Protein AF-A0AAV3BDW7-F1 (afdb_monomer)

Secondary structure (DSSP, 8-state):
--S-HHHHHHHHHHHHTTSS-HHHHHHHTT--HHHHHHHHHHHHHHGGGGGS--SS----HHHHHHHHHHHHHHT-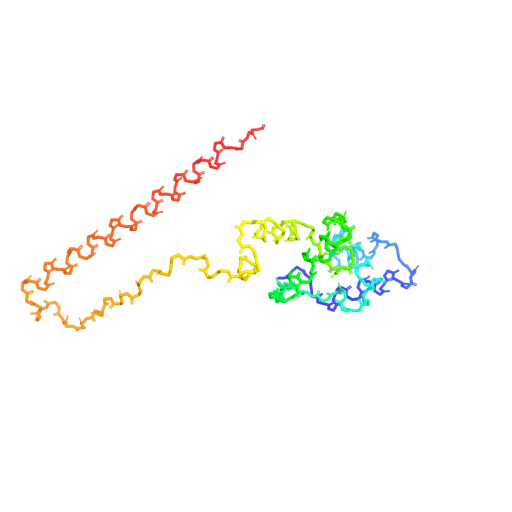-HHHHHHHTT-S-HHHHHHHHHHHHHHTTGGGS----S--------------GGG--HHHHHHHHHHHHHHHHHHHHHHHHHHHHHHHHHTT---

InterPro domains:
  IPR009057 Homedomain-like superfamily [SSF46689] (57-158)
  IPR010921 Trp repressor/replication initiator [SSF48295] (2-53)
  IPR036388 Winged helix-like DNA-binding domain superfamily [G3DSA:1.10.10.10] (1-55)
  IPR036388 Winged helix-like DNA-binding domain superfamily [G3DSA:1.10.10.10] (56-116)
  IPR052057 IS150/IS1296 orfA-like [PTHR33795] (1-168)
  IPR055247 Insertion element IS150 protein InsJ-like, helix-turn-helix domain [PF13518] (8-54)
  IPR055247 Insertion element IS150 protein InsJ-like, helix-turn-helix domain [PF13518] (63-115)

Nearest PDB structures (foldseek):
  2lvs-assembly1_A  TM=3.991E-01  e=1.004E-01  Hyperthermus butylicus DSM 5456
  1hlv-assembly1_A  TM=3.761E-01  e=4.180E-01  Homo sapiens
  8pvz-assembly1_B  TM=3.230E-01  e=1.559E+00  Deinococcus radiodurans
  6y93-assembly1_B  TM=3.766E-01  e=4.668E+00  Bacillus subtilis subsp. subtilis str. 168
  8ova-assembly1_AG  TM=2.698E-01  e=3.359E+00  Trypanosoma brucei brucei

Sequence (171 aa):
MKHPFSTRLAAVQHYLSGKATLRETARQFSVGKSPLTRWIRAFRRQGEAGLEHHLSRTYTPEFRLCVVRYMMANRCSAADASAHFNIPNETIIQNWMKRYREGGKEALNPSKTGPTMPKDKYEHDSKPFSEMTHAELEKELEYLRAENAYLKKRKALREEKALREQQKKPE

Mean predicted aligned error: 15.6 Å

Radius of gyration: 26.8 Å; Cα contacts (8 Å, |Δi|>4): 93; chains: 1; bounding box: 46×64×72 Å

pLDDT: mean 83.41, std 12.42, range [43.94, 94.81]

Solvent-accessible surface area (backbone atoms only — not comparable to full-atom values): 10247 Å² total; per-residue (Å²): 133,96,71,58,62,68,59,52,51,52,45,40,52,49,40,72,68,68,80,42,51,73,66,54,39,20,59,76,67,73,44,58,59,68,62,51,54,52,43,45,55,29,29,76,74,52,40,73,68,38,56,56,80,70,91,65,82,81,75,51,52,68,56,54,50,49,56,45,51,51,33,65,73,67,72,52,52,46,62,56,51,17,63,73,72,66,45,96,50,36,66,61,50,48,51,45,49,52,32,31,75,75,49,37,77,73,45,51,41,85,67,81,85,59,86,75,72,80,79,76,68,79,73,75,72,85,66,55,77,90,77,53,52,73,72,56,51,53,52,51,51,52,51,53,49,51,51,51,51,52,53,50,53,54,49,53,55,51,53,53,50,53,53,55,55,57,74,66,58,79,133

Foldseek 3Di:
DPDDLVLLLVLLVVVVVVPDDLVVSCVVSVHDSVSNVQSNVLCVVPNSVSSDDPVDPDDDLVNLLVLLVVCVVVVDALVVSCVVVVPPDSVVNVVSNVQCVVPNSVSSPPPPPDPPPPPPPPPPPPDPPVPDDPVRVVVVVVVVVVVVVVVVVVVVVVVVVVVVVVVPDDD

Organism: NCBI:txid373665

Structure (mmCIF, N/CA/C/O backbone):
data_AF-A0AAV3BDW7-F1
#
_entry.id   AF-A0AAV3BDW7-F1
#
loop_
_atom_site.group_PDB
_atom_site.id
_atom_site.type_symbol
_atom_site.label_atom_id
_atom_site.label_alt_id
_atom_site.label_comp_id
_atom_site.label_asym_id
_atom_site.label_entity_id
_atom_site.label_seq_id
_atom_site.pdbx_PDB_ins_code
_atom_site.Cartn_x
_atom_site.Cartn_y
_atom_site.Cartn_z
_atom_site.occupancy
_atom_site.B_iso_or_equiv
_atom_site.auth_seq_id
_atom_site.auth_comp_id
_atom_site.auth_asym_id
_atom_site.auth_atom_id
_atom_site.pdbx_PDB_model_num
ATOM 1 N N . MET A 1 1 ? 4.657 14.000 -7.412 1.00 53.72 1 MET A N 1
ATOM 2 C CA . MET A 1 1 ? 4.722 12.912 -8.419 1.00 53.72 1 MET A CA 1
ATOM 3 C C . MET A 1 1 ? 6.044 13.023 -9.164 1.00 53.72 1 MET A C 1
ATOM 5 O O . MET A 1 1 ? 6.364 14.131 -9.556 1.00 53.72 1 MET A O 1
ATOM 9 N N . LYS A 1 2 ? 6.814 11.937 -9.349 1.00 67.25 2 LYS A N 1
ATOM 10 C 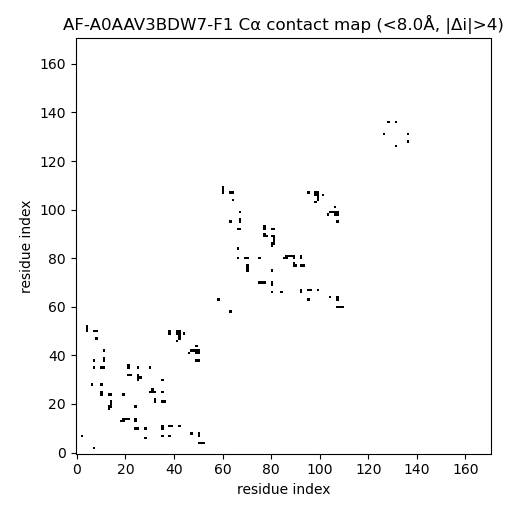CA . LYS A 1 2 ? 8.090 12.008 -10.097 1.00 67.25 2 LYS A CA 1
ATOM 11 C C . LYS A 1 2 ? 7.920 11.961 -11.627 1.00 67.25 2 LYS A C 1
ATOM 13 O O . LYS A 1 2 ? 8.723 12.577 -12.307 1.00 67.25 2 LYS A O 1
ATOM 18 N N . HIS A 1 3 ? 6.879 11.307 -12.165 1.00 81.25 3 HIS A N 1
ATOM 19 C CA . HIS A 1 3 ? 6.590 11.281 -13.613 1.00 81.25 3 HIS A CA 1
ATOM 20 C C . HIS A 1 3 ? 5.070 11.217 -13.885 1.00 81.25 3 HIS A C 1
ATOM 22 O O . HIS A 1 3 ? 4.404 10.360 -13.291 1.00 81.25 3 HIS A O 1
ATOM 28 N N . PRO A 1 4 ? 4.504 12.078 -14.754 1.00 88.56 4 PRO A N 1
ATOM 29 C CA . PRO A 1 4 ? 3.081 12.051 -15.104 1.00 88.56 4 PRO A CA 1
ATOM 30 C C . PRO A 1 4 ? 2.730 10.839 -15.988 1.00 88.56 4 PRO A C 1
ATOM 32 O O . PRO A 1 4 ? 3.608 10.141 -16.493 1.00 88.56 4 PRO A O 1
ATOM 35 N N . PHE A 1 5 ? 1.435 10.535 -16.144 1.00 87.44 5 PHE A N 1
ATOM 36 C CA . PHE A 1 5 ? 0.964 9.410 -16.973 1.00 87.44 5 PHE A CA 1
ATOM 37 C C . PHE A 1 5 ? 1.430 9.517 -18.431 1.00 87.44 5 PHE A C 1
ATOM 39 O O . PHE A 1 5 ? 1.973 8.552 -18.960 1.00 87.44 5 PHE A O 1
ATOM 46 N N . SER A 1 6 ? 1.326 10.705 -19.029 1.00 89.69 6 SER A N 1
ATOM 47 C CA . SER A 1 6 ? 1.763 10.973 -20.405 1.00 89.69 6 SER A CA 1
ATOM 48 C C . SER A 1 6 ? 3.235 10.618 -20.639 1.00 89.69 6 SER A C 1
ATOM 50 O O . SER A 1 6 ? 3.555 9.907 -21.586 1.00 89.69 6 SER A O 1
ATOM 52 N N . THR A 1 7 ? 4.134 11.025 -19.737 1.00 90.50 7 THR A N 1
ATOM 53 C CA . THR A 1 7 ? 5.566 10.684 -19.818 1.00 90.50 7 THR A CA 1
ATOM 54 C C . THR A 1 7 ? 5.804 9.180 -19.710 1.00 90.50 7 THR A C 1
ATOM 56 O O . THR A 1 7 ? 6.662 8.641 -20.403 1.00 90.50 7 THR A O 1
ATOM 59 N N . ARG A 1 8 ? 5.042 8.485 -18.857 1.00 90.62 8 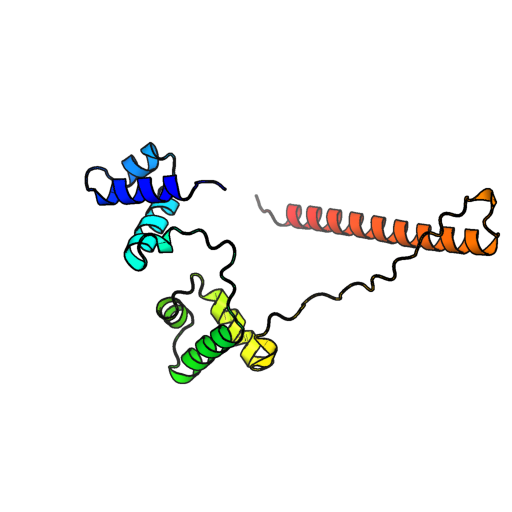ARG A N 1
ATOM 60 C CA . ARG A 1 8 ? 5.145 7.027 -18.698 1.00 90.62 8 ARG A CA 1
ATOM 61 C C . ARG A 1 8 ? 4.706 6.296 -19.961 1.00 90.62 8 ARG A C 1
ATOM 63 O O . ARG A 1 8 ? 5.414 5.396 -20.406 1.00 90.62 8 ARG A O 1
ATOM 70 N N . LEU A 1 9 ? 3.580 6.706 -20.542 1.00 92.81 9 LEU A N 1
ATOM 71 C CA . LEU A 1 9 ? 3.049 6.137 -21.777 1.00 92.81 9 LEU A CA 1
ATOM 72 C C . LEU A 1 9 ? 4.010 6.356 -22.949 1.00 92.81 9 LEU A C 1
ATOM 74 O O . LEU A 1 9 ? 4.390 5.390 -23.607 1.00 92.81 9 LEU A O 1
ATOM 78 N N . ALA A 1 10 ? 4.489 7.589 -23.134 1.00 93.19 10 ALA A N 1
ATOM 79 C CA . ALA A 1 10 ? 5.435 7.927 -24.194 1.00 93.19 10 ALA A CA 1
ATOM 80 C C . ALA A 1 10 ? 6.751 7.141 -24.072 1.00 93.19 10 ALA A C 1
ATOM 82 O O . ALA A 1 10 ? 7.239 6.602 -25.063 1.00 93.19 10 ALA A O 1
ATOM 83 N N . ALA A 1 11 ? 7.296 6.998 -22.857 1.00 92.19 11 ALA A N 1
ATOM 84 C CA . ALA A 1 11 ? 8.511 6.217 -22.630 1.00 92.19 11 ALA A CA 1
ATOM 85 C C . ALA A 1 11 ? 8.322 4.729 -22.972 1.00 92.19 11 ALA A C 1
ATOM 87 O O . ALA A 1 11 ? 9.201 4.107 -23.569 1.00 92.19 11 ALA A O 1
ATOM 88 N N . VAL A 1 12 ? 7.174 4.144 -22.622 1.00 93.25 12 VAL A N 1
ATOM 89 C CA . VAL A 1 12 ? 6.878 2.743 -22.946 1.00 93.25 12 VAL A CA 1
ATOM 90 C C . VAL A 1 12 ? 6.675 2.552 -24.447 1.00 93.25 12 VAL A C 1
ATOM 92 O O . VAL A 1 12 ? 7.280 1.648 -25.018 1.00 93.25 12 VAL A O 1
ATOM 95 N N . GLN A 1 13 ? 5.889 3.409 -25.099 1.00 93.69 13 GLN A N 1
ATOM 96 C CA . GLN A 1 13 ? 5.664 3.353 -26.547 1.00 93.69 13 GLN A CA 1
ATOM 97 C C . GLN A 1 13 ? 6.968 3.534 -27.331 1.00 93.69 13 GLN A C 1
ATOM 99 O O . GLN A 1 13 ? 7.222 2.797 -28.281 1.00 93.69 13 GLN A O 1
ATOM 104 N N . HIS A 1 14 ? 7.838 4.446 -26.890 1.00 93.00 14 HIS A N 1
ATOM 105 C CA . HIS A 1 14 ? 9.149 4.651 -27.496 1.00 93.00 14 HIS A CA 1
ATOM 106 C C . HIS A 1 14 ? 10.007 3.382 -27.450 1.00 93.00 14 HIS A C 1
ATOM 108 O O . HIS A 1 14 ? 10.558 2.973 -28.470 1.00 93.00 14 HIS A O 1
ATOM 114 N N . TYR A 1 15 ? 10.059 2.703 -26.301 1.00 92.62 15 TYR A N 1
ATOM 115 C CA . TYR A 1 15 ? 10.759 1.424 -26.186 1.00 92.62 15 TYR A CA 1
ATOM 116 C C . TYR A 1 15 ? 10.117 0.322 -27.048 1.00 92.62 15 TYR A C 1
ATOM 118 O O . TYR A 1 15 ? 10.821 -0.436 -27.712 1.00 92.62 15 TYR A O 1
ATOM 126 N N . LEU A 1 16 ? 8.782 0.237 -27.070 1.00 90.56 16 LEU A N 1
ATOM 127 C CA . LEU A 1 16 ? 8.052 -0.764 -27.858 1.00 90.56 16 LEU A CA 1
ATOM 128 C C . LEU A 1 16 ? 8.160 -0.543 -29.371 1.00 90.56 16 LEU A C 1
ATOM 130 O O . LEU A 1 16 ? 8.017 -1.503 -30.121 1.00 90.56 16 LEU A O 1
ATOM 134 N N . SER A 1 17 ? 8.474 0.676 -29.820 1.00 90.81 17 SER A N 1
ATOM 135 C CA . SER A 1 17 ? 8.739 0.971 -31.233 1.00 90.81 17 SER A CA 1
ATOM 136 C C . SER A 1 17 ? 9.993 0.275 -31.787 1.00 90.81 17 SER A C 1
ATOM 138 O O . SER A 1 17 ? 10.218 0.300 -32.994 1.00 90.81 17 SER A O 1
ATOM 140 N N . GLY A 1 18 ? 10.827 -0.317 -30.920 1.00 87.12 18 GLY A N 1
ATOM 141 C CA . GLY A 1 18 ? 12.042 -1.046 -31.296 1.00 87.12 18 GLY A CA 1
ATOM 142 C C . GLY A 1 18 ? 13.217 -0.158 -31.714 1.00 87.12 18 GLY A C 1
ATOM 143 O O . GLY A 1 18 ? 14.296 -0.672 -31.989 1.00 87.12 18 GLY A O 1
ATOM 144 N N . LYS A 1 19 ? 13.038 1.168 -31.732 1.00 81.81 19 LYS A N 1
ATOM 145 C CA . LYS A 1 19 ? 14.034 2.135 -32.226 1.00 81.81 19 LYS A CA 1
ATOM 146 C C . LYS A 1 19 ? 15.108 2.519 -31.206 1.00 81.81 19 LYS A C 1
ATOM 148 O O . LYS A 1 19 ? 16.065 3.192 -31.569 1.00 81.81 19 LYS A O 1
ATOM 153 N N . ALA A 1 20 ? 14.945 2.137 -29.940 1.00 86.88 20 ALA A N 1
ATOM 154 C CA . ALA A 1 20 ? 15.863 2.509 -28.872 1.00 86.88 20 ALA A CA 1
ATOM 155 C C . ALA A 1 20 ? 15.984 1.415 -27.814 1.00 86.88 20 ALA A C 1
ATOM 157 O O . ALA A 1 20 ? 15.025 0.724 -27.460 1.00 86.88 20 ALA A O 1
ATOM 158 N N . THR A 1 21 ? 17.173 1.311 -27.235 1.00 91.69 21 THR A N 1
ATOM 159 C CA . THR A 1 21 ? 17.426 0.448 -26.087 1.00 91.69 21 THR A CA 1
ATOM 160 C C . THR A 1 21 ? 16.730 0.981 -24.833 1.00 91.69 21 THR A C 1
ATOM 162 O O . THR A 1 21 ? 16.361 2.156 -24.711 1.00 91.69 21 THR A O 1
ATOM 165 N N . LEU A 1 22 ? 16.603 0.115 -23.823 1.00 90.12 22 LEU A N 1
ATOM 166 C CA . LEU A 1 22 ? 16.067 0.494 -22.512 1.00 90.12 22 LEU A CA 1
ATOM 167 C C . LEU A 1 22 ? 16.866 1.651 -21.881 1.00 90.12 22 LEU A C 1
ATOM 169 O O . LEU A 1 22 ? 16.302 2.493 -21.187 1.00 90.12 22 LEU A O 1
ATOM 173 N N . ARG A 1 23 ? 18.186 1.700 -22.114 1.00 92.06 23 ARG A N 1
ATOM 174 C CA . ARG A 1 23 ? 19.078 2.733 -21.565 1.00 92.06 23 ARG A CA 1
ATOM 175 C C . ARG A 1 23 ? 18.871 4.081 -22.246 1.00 92.06 23 ARG A C 1
ATOM 177 O O . ARG A 1 23 ? 18.834 5.093 -21.553 1.00 92.06 23 ARG A O 1
ATOM 184 N N . GLU A 1 24 ? 18.746 4.085 -23.567 1.00 92.12 24 GLU A N 1
ATOM 185 C CA . GLU A 1 24 ? 18.503 5.298 -24.354 1.00 92.12 24 GLU A CA 1
ATOM 186 C C . GLU A 1 24 ? 17.134 5.882 -24.030 1.00 92.12 24 GLU A C 1
ATOM 188 O O . GLU A 1 24 ? 17.039 7.059 -23.701 1.00 92.12 24 GLU A O 1
ATOM 193 N N . THR A 1 25 ? 16.105 5.035 -23.977 1.00 92.69 25 THR A N 1
ATOM 194 C CA . THR A 1 25 ? 14.752 5.459 -23.599 1.00 92.69 25 THR A CA 1
ATOM 195 C C . THR A 1 25 ? 14.723 6.013 -22.169 1.00 92.69 25 THR A C 1
ATOM 197 O O . THR A 1 25 ? 14.175 7.082 -21.921 1.00 92.69 25 THR A O 1
ATOM 200 N N . ALA A 1 26 ? 15.375 5.348 -21.212 1.00 92.62 26 ALA A N 1
ATOM 201 C CA . ALA A 1 26 ? 15.490 5.852 -19.842 1.00 92.62 26 ALA A CA 1
ATOM 202 C C . ALA A 1 26 ? 16.148 7.246 -19.785 1.00 92.62 26 ALA A C 1
ATOM 204 O O . ALA A 1 26 ? 15.668 8.127 -19.073 1.00 92.62 26 ALA A O 1
ATOM 205 N N . ARG A 1 27 ? 17.214 7.465 -20.566 1.00 93.06 27 ARG A N 1
ATOM 206 C CA . ARG A 1 27 ? 17.915 8.754 -20.639 1.00 93.06 27 ARG A CA 1
ATOM 207 C C . ARG A 1 27 ? 17.052 9.838 -21.291 1.00 93.06 27 ARG A C 1
ATOM 209 O O . ARG A 1 27 ? 16.975 10.931 -20.750 1.00 93.06 27 ARG A O 1
ATOM 216 N N . GLN A 1 28 ? 16.389 9.530 -22.403 1.00 92.19 28 GLN A N 1
ATOM 217 C CA . GLN A 1 28 ? 15.563 10.476 -23.159 1.00 92.19 28 GLN A CA 1
ATOM 218 C C . GLN A 1 28 ? 14.385 11.018 -22.347 1.00 92.19 28 GLN A C 1
ATOM 220 O O . GLN A 1 28 ? 14.058 12.196 -22.441 1.00 92.19 28 GLN A O 1
ATOM 225 N N . PHE A 1 29 ? 13.767 10.171 -21.525 1.00 90.69 29 PHE A N 1
ATOM 226 C CA . PHE A 1 29 ? 12.634 10.561 -20.685 1.00 90.69 29 PHE A CA 1
ATOM 227 C C . PHE A 1 29 ? 13.046 10.944 -19.251 1.00 90.69 29 PHE A C 1
ATOM 229 O O . PHE A 1 29 ? 12.177 11.173 -18.408 1.00 90.69 29 PHE A O 1
ATOM 236 N N . SER A 1 30 ? 14.351 11.012 -18.954 1.00 91.88 30 SER A N 1
ATOM 237 C CA . SER A 1 30 ? 14.896 11.300 -17.616 1.00 91.88 30 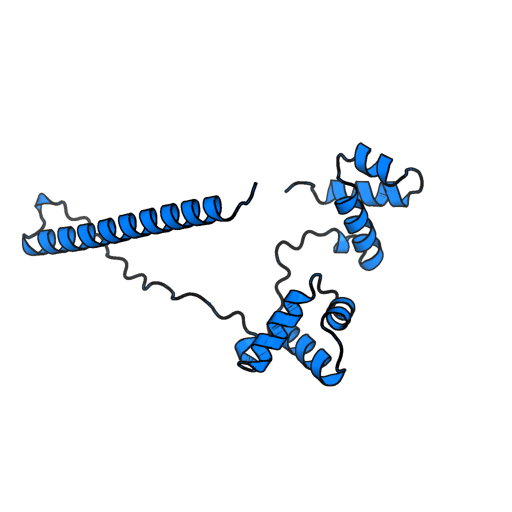SER A CA 1
ATOM 238 C C . SER A 1 30 ? 14.316 10.397 -16.516 1.00 91.88 30 SER A C 1
ATOM 240 O O . SER A 1 30 ? 13.991 10.844 -15.415 1.00 91.88 30 SER A O 1
ATOM 242 N N . VAL A 1 31 ? 14.174 9.103 -16.814 1.00 90.12 31 VAL A N 1
ATOM 243 C CA . VAL A 1 31 ?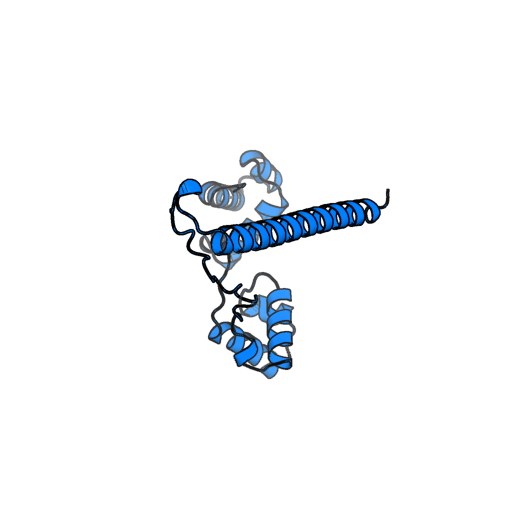 13.610 8.086 -15.916 1.00 90.12 31 VAL A CA 1
ATOM 244 C C . VAL A 1 31 ? 14.674 7.051 -15.561 1.00 90.12 31 VAL A C 1
ATOM 246 O O . VAL A 1 31 ? 15.483 6.648 -16.390 1.00 90.12 31 VAL A O 1
ATOM 249 N N . GLY A 1 32 ? 14.659 6.544 -14.327 1.00 90.31 32 GLY A N 1
ATOM 250 C CA . GLY A 1 32 ? 15.478 5.387 -13.962 1.00 90.31 32 GLY A CA 1
ATOM 251 C C . GLY A 1 32 ? 15.115 4.121 -14.757 1.00 90.31 32 GLY A C 1
ATOM 252 O O . GLY A 1 32 ? 13.952 3.881 -15.090 1.00 90.31 32 GLY A O 1
ATOM 253 N N . LYS A 1 33 ? 16.101 3.240 -14.973 1.00 90.69 33 LYS A N 1
ATOM 254 C CA . LYS A 1 33 ? 15.894 1.944 -15.651 1.00 90.69 33 LYS A CA 1
ATOM 255 C C . LYS A 1 33 ? 14.855 1.072 -14.940 1.00 90.69 33 LYS A C 1
ATOM 257 O O . LYS A 1 33 ? 13.995 0.494 -15.593 1.00 90.69 33 LYS A O 1
ATOM 262 N N . SER A 1 34 ? 14.903 0.991 -13.609 1.00 87.31 34 SER A N 1
ATOM 263 C CA . SER A 1 34 ? 13.998 0.127 -12.837 1.00 87.31 34 SER A CA 1
ATOM 264 C C . SER A 1 34 ? 12.521 0.552 -12.941 1.00 87.31 34 SER A C 1
ATOM 266 O O . SER A 1 34 ? 11.687 -0.316 -13.208 1.00 87.31 34 SER A O 1
ATOM 268 N N . PRO A 1 35 ? 12.162 1.849 -12.799 1.00 87.69 35 PRO A N 1
ATOM 269 C CA . PRO A 1 35 ? 10.814 2.327 -13.113 1.00 87.69 35 PRO A CA 1
ATOM 270 C C . PRO A 1 35 ? 10.367 2.009 -14.543 1.00 87.69 35 PRO A C 1
ATOM 272 O O . PRO A 1 35 ? 9.269 1.486 -14.719 1.00 87.69 35 PRO A O 1
ATOM 275 N N . LEU A 1 36 ? 11.222 2.248 -15.544 1.00 90.94 36 LEU A N 1
ATOM 276 C CA . LEU A 1 36 ? 10.886 1.992 -16.946 1.00 90.94 36 LEU A CA 1
ATOM 277 C C . LEU A 1 36 ? 10.607 0.502 -17.204 1.00 90.94 36 LEU A C 1
ATOM 279 O O . LEU A 1 36 ? 9.583 0.159 -17.790 1.00 90.94 36 LEU A O 1
ATOM 283 N N . THR A 1 37 ? 11.448 -0.398 -16.687 1.00 90.19 37 THR A N 1
ATOM 284 C CA . THR A 1 37 ? 11.213 -1.850 -16.761 1.00 90.19 37 THR A CA 1
ATOM 285 C C . THR A 1 37 ? 9.882 -2.241 -16.119 1.00 90.19 37 THR A C 1
ATOM 287 O O . THR A 1 37 ? 9.154 -3.078 -16.655 1.00 90.19 37 THR A O 1
ATOM 290 N N . ARG A 1 38 ? 9.537 -1.637 -14.974 1.00 87.62 38 ARG A N 1
ATOM 291 C CA . ARG A 1 38 ? 8.256 -1.885 -14.300 1.00 87.62 38 ARG A CA 1
ATOM 292 C C . ARG A 1 38 ? 7.076 -1.437 -15.164 1.00 87.62 38 ARG A C 1
ATOM 294 O O . ARG A 1 38 ? 6.117 -2.193 -15.281 1.00 87.62 38 ARG A O 1
ATOM 301 N N . TRP A 1 39 ? 7.155 -0.262 -15.783 1.00 91.06 39 TRP A N 1
ATOM 302 C CA . TRP A 1 39 ? 6.113 0.257 -16.672 1.00 91.06 39 TRP A CA 1
ATOM 303 C C . TRP A 1 39 ? 5.924 -0.615 -17.910 1.00 91.06 39 TRP A C 1
ATOM 305 O O . TRP A 1 39 ? 4.796 -0.977 -18.216 1.00 91.06 39 TRP A O 1
ATOM 315 N N . ILE A 1 40 ? 7.010 -1.046 -18.558 1.00 90.50 40 ILE A N 1
ATOM 316 C CA . ILE A 1 40 ? 6.943 -1.954 -19.714 1.00 90.50 40 ILE A CA 1
ATOM 317 C C . ILE A 1 40 ? 6.256 -3.271 -19.330 1.00 90.50 40 ILE A C 1
ATOM 319 O O . ILE A 1 40 ? 5.390 -3.757 -20.055 1.00 90.50 40 ILE A O 1
ATOM 323 N N . ARG A 1 41 ? 6.610 -3.853 -18.176 1.00 88.62 41 ARG A N 1
ATOM 324 C CA . ARG A 1 41 ? 5.970 -5.082 -17.679 1.00 88.62 41 ARG A CA 1
ATOM 325 C C . ARG A 1 41 ? 4.487 -4.876 -17.381 1.00 88.62 41 ARG A C 1
ATOM 327 O O . ARG A 1 41 ? 3.687 -5.739 -17.721 1.00 88.62 41 ARG A O 1
ATOM 334 N N . ALA A 1 42 ? 4.123 -3.761 -16.753 1.00 85.25 42 ALA A N 1
ATOM 335 C CA . ALA A 1 42 ? 2.731 -3.452 -16.451 1.00 85.25 42 ALA A CA 1
ATOM 336 C C . ALA A 1 42 ? 1.912 -3.240 -17.735 1.00 85.25 42 ALA A C 1
ATOM 338 O O . ALA A 1 42 ? 0.845 -3.833 -17.882 1.00 85.25 42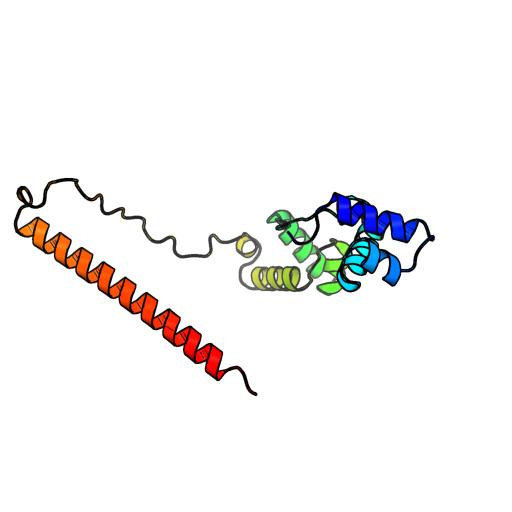 ALA A O 1
ATOM 339 N N . PHE A 1 43 ? 2.468 -2.509 -18.704 1.00 89.69 43 PHE A N 1
ATOM 340 C CA . PHE A 1 43 ? 1.848 -2.277 -20.006 1.00 89.69 43 PHE A CA 1
ATOM 341 C C . PHE A 1 43 ? 1.653 -3.572 -20.800 1.00 89.69 43 PHE A C 1
ATOM 343 O O . PHE A 1 43 ? 0.588 -3.803 -21.354 1.00 89.69 43 PHE A O 1
ATOM 350 N N . ARG A 1 44 ? 2.632 -4.485 -20.800 1.00 88.12 44 ARG A N 1
ATOM 351 C CA . ARG A 1 44 ? 2.476 -5.797 -21.456 1.00 88.12 44 ARG A CA 1
ATOM 352 C C . ARG A 1 44 ? 1.383 -6.669 -20.831 1.00 88.12 44 ARG A C 1
ATOM 354 O O . ARG A 1 44 ? 0.857 -7.538 -21.512 1.00 88.12 44 ARG A O 1
ATOM 361 N N . ARG A 1 45 ? 1.065 -6.476 -19.546 1.00 83.56 45 ARG A N 1
ATOM 362 C CA . ARG A 1 45 ? 0.045 -7.268 -18.837 1.00 83.56 45 ARG A CA 1
ATOM 363 C C . ARG A 1 45 ? -1.362 -6.688 -18.973 1.00 83.56 45 ARG A C 1
ATOM 365 O O . ARG A 1 45 ? -2.312 -7.457 -18.976 1.00 83.56 45 ARG A O 1
ATOM 372 N N . GLN A 1 46 ? -1.496 -5.362 -18.992 1.00 80.75 46 GLN A N 1
ATOM 373 C CA . GLN A 1 46 ? -2.781 -4.661 -18.821 1.00 80.75 46 GLN A CA 1
ATOM 374 C C . GLN A 1 46 ? -2.983 -3.491 -19.798 1.00 80.75 46 GLN A C 1
ATOM 376 O O . GLN A 1 46 ? -3.946 -2.741 -19.663 1.00 80.75 46 GLN A O 1
ATOM 381 N N . GLY A 1 47 ? -2.074 -3.287 -20.752 1.00 87.19 47 GLY A N 1
ATOM 382 C CA . GLY A 1 47 ? -2.085 -2.118 -21.630 1.00 87.19 47 GLY A CA 1
ATOM 383 C C . GLY A 1 47 ? -1.911 -0.812 -20.853 1.00 87.19 47 GLY A C 1
ATOM 384 O O . GLY A 1 47 ? -1.200 -0.749 -19.846 1.00 87.19 47 GLY A O 1
ATOM 385 N N . GLU A 1 48 ? -2.581 0.242 -21.309 1.00 86.12 48 GLU A N 1
ATOM 386 C CA . GLU A 1 48 ? -2.513 1.577 -20.703 1.00 86.12 48 GLU A CA 1
ATOM 387 C C . GLU A 1 48 ? -2.971 1.603 -19.240 1.00 86.12 48 GLU A C 1
ATOM 389 O O . GLU A 1 48 ? -2.363 2.303 -18.428 1.00 86.12 48 GLU A O 1
ATOM 394 N N . ALA A 1 49 ? -3.942 0.759 -18.868 1.00 80.75 49 ALA A N 1
ATOM 395 C CA . ALA A 1 49 ? -4.411 0.625 -17.488 1.00 80.75 49 ALA A CA 1
ATOM 396 C C . ALA A 1 49 ? -3.283 0.211 -16.525 1.00 80.75 49 ALA A C 1
ATOM 398 O O . ALA A 1 49 ? -3.245 0.640 -15.376 1.00 80.75 49 ALA A O 1
ATOM 399 N N . GLY A 1 50 ? -2.290 -0.551 -17.002 1.00 79.88 50 GLY A N 1
ATOM 400 C CA . GLY A 1 50 ? -1.114 -0.916 -16.207 1.00 79.88 50 GLY A CA 1
ATOM 401 C C . GLY A 1 50 ? -0.181 0.263 -15.892 1.00 79.88 50 GLY A C 1
ATOM 402 O O . GLY A 1 50 ? 0.658 0.169 -14.993 1.00 79.88 50 GLY A O 1
ATOM 403 N N . LEU A 1 51 ? -0.300 1.374 -16.625 1.00 84.00 51 LEU A N 1
ATOM 404 C CA . LEU A 1 51 ? 0.451 2.608 -16.384 1.00 84.00 51 LEU A CA 1
ATOM 405 C C . LEU A 1 51 ? -0.306 3.593 -15.496 1.00 84.00 51 LEU A C 1
ATOM 407 O O . LEU A 1 51 ? 0.290 4.577 -15.041 1.00 84.00 51 LEU A O 1
ATOM 411 N N . GLU A 1 52 ? -1.580 3.349 -15.200 1.00 79.62 52 GLU A N 1
ATOM 412 C CA . GLU A 1 52 ? -2.320 4.182 -14.267 1.00 79.62 52 GLU A CA 1
ATOM 413 C C . GLU A 1 52 ? -1.718 4.114 -12.863 1.00 79.62 52 GLU A C 1
ATOM 415 O O . GLU A 1 52 ? -1.202 3.100 -12.388 1.00 79.62 52 GLU A O 1
ATOM 420 N N . HIS A 1 53 ? -1.718 5.262 -12.190 1.00 66.44 53 HIS A N 1
ATOM 421 C CA . HIS A 1 53 ? -1.231 5.344 -10.824 1.00 66.44 53 HIS A CA 1
ATOM 422 C C . HIS A 1 53 ? -2.386 5.087 -9.857 1.00 66.44 53 HIS A C 1
ATOM 424 O O . HIS A 1 53 ? -3.083 6.019 -9.460 1.00 66.44 53 HIS A O 1
ATOM 430 N N . HIS A 1 54 ? -2.561 3.848 -9.408 1.00 62.97 54 HIS A N 1
ATOM 431 C CA . HIS A 1 54 ? -3.487 3.566 -8.313 1.00 62.97 54 HIS A CA 1
ATOM 432 C C . HIS A 1 54 ? -2.829 3.976 -6.981 1.00 62.97 54 HIS A C 1
ATOM 434 O O . HIS A 1 54 ? -2.067 3.205 -6.402 1.00 62.97 54 HIS A O 1
ATOM 440 N N . LEU A 1 55 ? -3.082 5.210 -6.504 1.00 54.19 55 LEU A N 1
ATOM 441 C CA . LEU A 1 55 ? -2.533 5.733 -5.229 1.00 54.19 55 LEU A CA 1
ATOM 442 C C . LEU A 1 55 ? -2.875 4.847 -4.021 1.00 54.19 55 LEU A C 1
ATOM 444 O O . LEU A 1 55 ? -2.162 4.846 -3.024 1.00 54.19 55 LEU A O 1
ATOM 448 N N . SER A 1 56 ? -3.948 4.079 -4.120 1.00 58.03 56 SER A N 1
ATOM 449 C CA . SER A 1 56 ? -4.326 3.037 -3.184 1.00 58.03 56 SER A CA 1
ATOM 450 C C . SER A 1 56 ? -5.335 2.178 -3.922 1.00 58.03 56 SER A C 1
ATOM 452 O O . SER A 1 56 ? -6.409 2.662 -4.280 1.00 58.03 56 SER A O 1
ATOM 454 N N . ARG A 1 57 ? -4.994 0.923 -4.225 1.00 67.62 57 ARG A N 1
ATOM 455 C CA . ARG A 1 57 ? -6.005 -0.011 -4.718 1.00 67.62 57 ARG A CA 1
ATOM 456 C C . ARG A 1 57 ? -6.853 -0.396 -3.512 1.00 67.62 57 ARG A C 1
ATOM 458 O O . ARG A 1 57 ? -6.426 -1.189 -2.674 1.00 67.62 57 ARG A O 1
ATOM 465 N N . THR A 1 58 ? -8.015 0.233 -3.376 1.00 73.69 58 THR A N 1
ATOM 466 C CA . THR A 1 58 ? -8.950 -0.092 -2.301 1.00 73.69 58 THR A CA 1
ATOM 467 C C . THR A 1 58 ? -9.614 -1.417 -2.639 1.00 73.69 58 THR A C 1
ATOM 469 O O . THR A 1 58 ? -10.366 -1.521 -3.600 1.00 73.69 58 THR A O 1
ATOM 472 N N . TYR A 1 59 ? -9.313 -2.444 -1.854 1.00 84.38 59 TYR A N 1
ATOM 473 C CA . TYR A 1 59 ? -9.956 -3.746 -1.986 1.00 84.38 59 TYR A CA 1
ATOM 474 C C . TYR A 1 59 ? -11.202 -3.777 -1.116 1.00 84.38 59 TYR A C 1
ATOM 476 O O . TYR A 1 59 ? -11.095 -3.523 0.091 1.00 84.38 59 TYR A O 1
ATOM 484 N N . THR A 1 60 ? -12.352 -4.092 -1.706 1.00 87.00 60 THR A N 1
ATOM 485 C CA . THR A 1 60 ? -13.597 -4.248 -0.951 1.00 87.00 60 THR A CA 1
ATOM 486 C C . THR A 1 60 ? -13.507 -5.464 -0.022 1.00 87.00 60 THR A C 1
ATOM 488 O O . THR A 1 60 ? -12.727 -6.386 -0.296 1.00 87.00 60 THR A O 1
ATOM 491 N N . PRO A 1 61 ? -14.242 -5.487 1.100 1.00 86.56 61 PRO A N 1
ATOM 492 C CA . PRO A 1 61 ? -14.277 -6.647 1.987 1.00 86.56 61 PRO A CA 1
ATOM 493 C C . PRO A 1 61 ? -14.613 -7.959 1.276 1.00 86.56 61 PRO A C 1
ATOM 495 O O . PRO A 1 61 ? -13.985 -8.985 1.536 1.00 86.56 61 PRO A O 1
ATOM 498 N N . GLU A 1 62 ? -15.541 -7.909 0.324 1.00 88.81 62 GLU A N 1
ATOM 499 C CA . GLU A 1 62 ? -16.008 -9.057 -0.453 1.00 88.81 62 GLU A CA 1
ATOM 500 C C . GLU A 1 62 ? -14.876 -9.608 -1.320 1.00 88.81 62 GLU A C 1
ATOM 502 O O . GLU A 1 62 ? -14.646 -10.818 -1.356 1.00 88.81 62 GLU A O 1
ATOM 507 N N . PHE A 1 63 ? -14.107 -8.720 -1.959 1.00 90.94 63 PHE A N 1
ATOM 508 C CA . PHE A 1 63 ? -12.937 -9.112 -2.736 1.00 90.94 63 PHE A CA 1
ATOM 509 C C . PHE A 1 63 ? -11.868 -9.756 -1.849 1.00 90.94 63 PHE A C 1
ATOM 511 O O . PHE A 1 63 ? -11.345 -10.815 -2.187 1.00 90.94 63 PHE A O 1
ATOM 518 N N . ARG A 1 64 ? -11.569 -9.168 -0.682 1.00 91.88 64 ARG A N 1
ATOM 519 C CA . ARG A 1 64 ? -10.599 -9.744 0.270 1.00 91.88 64 ARG A CA 1
ATOM 520 C C . ARG A 1 64 ? -11.017 -11.146 0.703 1.00 91.88 64 ARG A C 1
ATOM 522 O O . ARG A 1 64 ? -10.184 -12.049 0.733 1.00 91.88 64 ARG A O 1
ATOM 529 N N . LEU A 1 65 ? -12.303 -11.331 1.004 1.00 93.25 65 LEU A N 1
ATOM 530 C CA . LEU A 1 65 ? -12.855 -12.627 1.382 1.00 93.25 65 LEU A CA 1
ATOM 531 C C . LEU A 1 65 ? -12.756 -13.635 0.230 1.00 93.25 65 LEU A C 1
ATOM 533 O O . LEU A 1 65 ? -12.388 -14.783 0.465 1.00 93.25 65 LEU A O 1
ATOM 537 N N . CYS A 1 66 ? -13.030 -13.211 -1.006 1.00 93.94 66 CYS A N 1
ATOM 538 C CA . CYS A 1 66 ? -12.876 -14.045 -2.198 1.00 93.94 66 CYS A CA 1
ATOM 539 C C . CYS A 1 66 ? -11.438 -14.566 -2.341 1.00 93.94 66 CYS A C 1
ATOM 541 O O . CYS A 1 66 ? -11.229 -15.774 -2.453 1.00 93.94 66 CYS A O 1
ATOM 543 N N . VAL A 1 67 ? -10.444 -13.678 -2.235 1.00 93.62 67 VAL A N 1
ATOM 544 C CA . VAL A 1 67 ? -9.019 -14.041 -2.325 1.00 93.62 67 VAL A CA 1
ATOM 545 C C . VAL A 1 67 ? -8.629 -15.040 -1.234 1.00 93.62 67 VAL A C 1
ATOM 547 O O . VAL A 1 67 ? -7.983 -16.049 -1.517 1.00 93.62 67 VAL A O 1
ATOM 550 N N . VAL A 1 68 ? -9.058 -14.807 0.010 1.00 94.12 68 VAL A N 1
ATOM 551 C CA . VAL A 1 68 ? -8.770 -15.713 1.133 1.00 94.12 68 VAL A CA 1
ATOM 552 C C . VAL A 1 68 ? -9.419 -17.087 0.930 1.00 94.12 68 VAL A C 1
ATOM 554 O O . VAL A 1 68 ? -8.757 -18.109 1.109 1.00 94.12 68 VAL A O 1
ATOM 557 N N . ARG A 1 69 ? -10.686 -17.138 0.499 1.00 94.19 69 ARG A N 1
ATOM 558 C CA . ARG A 1 69 ? -11.385 -18.404 0.211 1.00 94.19 69 ARG A CA 1
ATOM 559 C C . ARG A 1 69 ? -10.718 -19.171 -0.925 1.00 94.19 69 ARG A C 1
ATOM 561 O O . ARG A 1 69 ? -10.549 -20.381 -0.809 1.00 94.19 69 ARG A O 1
ATOM 568 N N . TYR A 1 70 ? -10.297 -18.474 -1.978 1.00 94.69 70 TYR A N 1
ATOM 569 C CA . TYR A 1 70 ? -9.548 -19.070 -3.082 1.00 94.69 70 TYR A CA 1
ATOM 570 C C . TYR A 1 70 ? -8.248 -19.719 -2.596 1.00 94.69 70 TYR A C 1
ATOM 572 O O . TYR A 1 70 ? -7.965 -20.859 -2.959 1.00 94.69 70 TYR A O 1
ATOM 580 N N . MET A 1 71 ? -7.486 -19.038 -1.737 1.00 94.75 71 MET A N 1
ATOM 581 C CA . MET A 1 71 ? -6.258 -19.602 -1.170 1.00 94.75 71 MET A CA 1
ATOM 582 C C . MET A 1 71 ? -6.517 -20.843 -0.320 1.00 94.75 71 MET A C 1
ATOM 584 O O . MET A 1 71 ? -5.769 -21.814 -0.407 1.00 94.75 71 MET A O 1
ATOM 588 N N . MET A 1 72 ? -7.575 -20.827 0.494 1.00 91.69 72 MET A N 1
ATOM 589 C CA . MET A 1 72 ? -7.939 -21.972 1.331 1.00 91.69 72 MET A CA 1
ATOM 590 C C . MET A 1 72 ? -8.378 -23.178 0.500 1.00 91.69 72 MET A C 1
ATOM 592 O O . MET A 1 72 ? -7.964 -24.295 0.796 1.00 91.69 72 MET A O 1
ATOM 596 N N . ALA A 1 73 ? -9.183 -22.951 -0.541 1.00 94.38 73 ALA A N 1
ATOM 597 C CA . ALA A 1 73 ? -9.677 -24.009 -1.415 1.00 94.38 73 ALA A CA 1
ATOM 598 C C . ALA A 1 73 ? -8.550 -24.643 -2.243 1.00 94.38 73 ALA A C 1
ATOM 600 O O . ALA A 1 73 ? -8.461 -25.864 -2.328 1.00 94.38 73 ALA A O 1
ATOM 601 N N . ASN A 1 74 ? -7.660 -23.821 -2.806 1.00 91.81 74 ASN A N 1
ATOM 602 C CA . ASN A 1 74 ? -6.610 -24.280 -3.719 1.00 91.81 74 ASN A CA 1
ATOM 603 C C . ASN A 1 74 ? -5.271 -24.585 -3.031 1.00 91.81 74 ASN A C 1
ATOM 605 O O . ASN A 1 74 ? -4.329 -24.994 -3.701 1.00 91.81 74 ASN A O 1
ATOM 609 N N . ARG A 1 75 ? -5.158 -24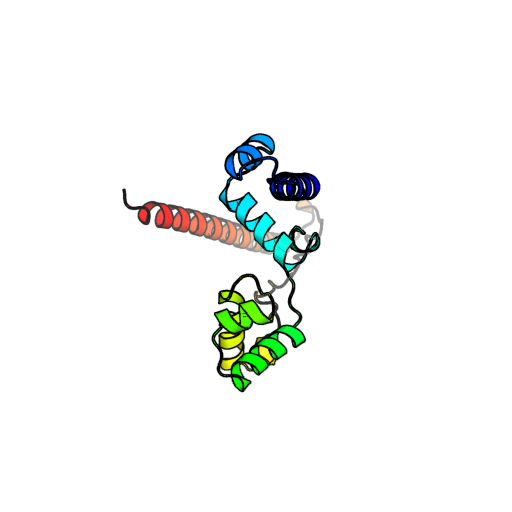.359 -1.713 1.00 91.00 75 ARG A N 1
ATOM 610 C CA . ARG A 1 75 ? -3.913 -24.506 -0.928 1.00 91.00 75 ARG A CA 1
ATOM 611 C C . ARG A 1 75 ? -2.701 -23.818 -1.576 1.00 91.00 75 ARG A C 1
ATOM 613 O O . ARG A 1 75 ? -1.580 -24.313 -1.486 1.00 91.00 75 ARG A O 1
ATOM 620 N N . CYS A 1 76 ? -2.925 -22.681 -2.231 1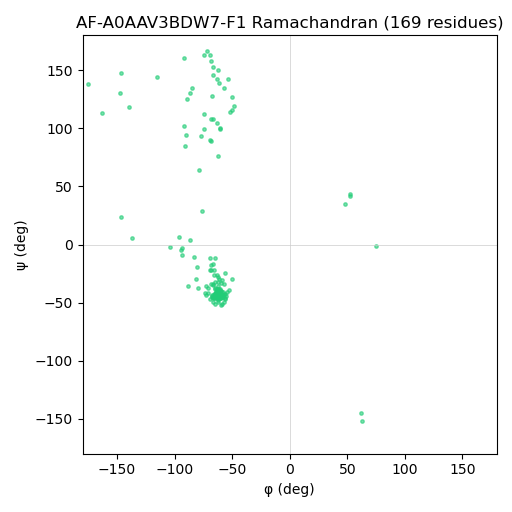.00 90.75 76 CYS A N 1
ATOM 621 C CA . CYS A 1 76 ? -1.890 -21.965 -2.969 1.00 90.75 76 CYS A CA 1
ATOM 622 C C . CYS A 1 76 ? -1.183 -20.913 -2.106 1.00 90.75 76 CYS A C 1
ATOM 624 O O . CYS A 1 76 ? -1.684 -20.476 -1.062 1.00 90.75 76 CYS A O 1
ATOM 626 N N . SER A 1 77 ? 0.009 -20.507 -2.543 1.00 92.44 77 SER A N 1
ATOM 627 C CA . SER A 1 77 ? 0.798 -19.506 -1.832 1.00 92.44 77 SER A CA 1
ATOM 628 C C . SER A 1 77 ? 0.232 -18.094 -2.028 1.00 92.44 77 SER A C 1
ATOM 630 O O . SER A 1 77 ? -0.547 -17.817 -2.944 1.00 92.44 77 SER A O 1
ATOM 632 N N . ALA A 1 78 ? 0.649 -17.155 -1.171 1.00 89.81 78 ALA A N 1
ATOM 633 C CA . ALA A 1 78 ? 0.298 -15.744 -1.346 1.00 89.81 78 ALA A CA 1
ATOM 634 C C . ALA A 1 78 ? 0.846 -15.174 -2.668 1.00 89.81 78 ALA A C 1
ATOM 636 O O . ALA A 1 78 ? 0.214 -14.294 -3.248 1.00 89.81 78 ALA A O 1
ATOM 637 N N . ALA A 1 79 ? 1.972 -15.698 -3.165 1.00 86.88 79 ALA A N 1
ATOM 638 C CA . ALA A 1 79 ? 2.548 -15.322 -4.452 1.00 86.88 79 ALA A CA 1
ATOM 639 C C . ALA A 1 79 ? 1.653 -15.770 -5.622 1.00 86.88 79 ALA A C 1
ATOM 641 O O . ALA A 1 79 ? 1.370 -14.980 -6.524 1.00 86.88 79 ALA A O 1
ATOM 642 N N . ASP A 1 80 ? 1.127 -16.995 -5.565 1.00 88.12 80 ASP A N 1
ATOM 643 C CA . ASP A 1 80 ? 0.230 -17.530 -6.598 1.00 88.12 80 ASP A CA 1
ATOM 644 C C . ASP A 1 80 ? -1.096 -16.763 -6.633 1.00 88.12 80 ASP A C 1
ATOM 646 O O . ASP A 1 80 ? -1.563 -16.346 -7.694 1.00 88.12 80 ASP A O 1
ATOM 650 N N . ALA A 1 81 ? -1.682 -16.503 -5.460 1.00 91.12 81 ALA A N 1
ATOM 651 C CA . ALA A 1 81 ? -2.890 -15.689 -5.346 1.00 91.12 81 ALA A CA 1
ATOM 652 C C . ALA A 1 81 ? -2.647 -14.245 -5.821 1.00 91.12 81 ALA A C 1
ATOM 654 O O . ALA A 1 81 ? -3.488 -13.657 -6.499 1.00 91.12 81 ALA A O 1
ATOM 655 N N . SER A 1 82 ? -1.477 -13.683 -5.517 1.00 88.44 82 SER A N 1
ATOM 656 C CA . SER A 1 82 ? -1.048 -12.362 -5.980 1.00 88.44 82 SER A CA 1
ATOM 657 C C . SER A 1 82 ? -0.978 -12.288 -7.506 1.00 88.44 82 SER A C 1
ATOM 659 O O . SER A 1 82 ? -1.510 -11.352 -8.109 1.00 88.44 82 SER A O 1
ATOM 661 N N . ALA A 1 83 ? -0.416 -13.315 -8.146 1.00 84.56 83 ALA A N 1
ATOM 662 C CA . ALA A 1 83 ? -0.381 -13.424 -9.597 1.00 84.56 83 ALA A CA 1
ATOM 663 C C . ALA A 1 83 ? -1.788 -13.569 -10.204 1.00 84.56 83 ALA A C 1
ATOM 665 O O . ALA A 1 83 ? -2.095 -12.862 -11.165 1.00 84.56 83 ALA A O 1
ATOM 666 N N . HIS A 1 84 ? -2.639 -14.420 -9.619 1.00 86.38 84 HIS A N 1
ATOM 667 C CA . HIS A 1 84 ? -3.992 -14.706 -10.109 1.00 86.38 84 HIS A CA 1
ATOM 668 C C . HIS A 1 84 ? -4.928 -13.493 -10.014 1.00 86.38 84 HIS A C 1
ATOM 670 O O . HIS A 1 84 ? -5.552 -13.099 -10.995 1.00 86.38 84 HIS A O 1
ATOM 676 N N . PHE A 1 85 ? -4.976 -12.842 -8.850 1.00 86.00 85 PHE A N 1
ATOM 677 C CA . PHE A 1 85 ? -5.821 -11.667 -8.607 1.00 86.00 85 PHE A CA 1
ATOM 678 C C . PHE A 1 85 ? -5.159 -10.347 -9.011 1.00 86.00 85 PHE A C 1
ATOM 680 O O . PHE A 1 85 ? -5.717 -9.266 -8.790 1.00 86.00 85 PHE A O 1
ATOM 687 N N . ASN A 1 86 ? -3.962 -10.423 -9.601 1.00 83.81 86 ASN A N 1
ATOM 688 C CA . ASN A 1 86 ? -3.182 -9.275 -10.036 1.00 83.81 86 ASN A CA 1
ATOM 689 C C . ASN A 1 86 ? -2.989 -8.246 -8.904 1.00 83.81 86 ASN A C 1
ATOM 691 O O . ASN A 1 86 ? -3.162 -7.037 -9.082 1.00 83.81 86 ASN A O 1
ATOM 695 N N . ILE A 1 87 ? -2.686 -8.735 -7.703 1.00 85.69 87 ILE A N 1
ATOM 696 C CA . ILE A 1 87 ? -2.399 -7.908 -6.533 1.00 85.69 87 ILE A CA 1
ATOM 697 C C . ILE A 1 87 ? -0.900 -7.576 -6.575 1.00 85.69 87 ILE A C 1
ATOM 699 O O . ILE A 1 87 ? -0.088 -8.467 -6.772 1.00 85.69 87 ILE A O 1
ATOM 703 N N . PRO A 1 88 ? -0.471 -6.311 -6.426 1.00 80.25 88 PRO A N 1
ATOM 704 C CA . PRO A 1 88 ? 0.943 -5.968 -6.622 1.00 80.25 88 PRO A CA 1
ATOM 705 C C . PRO A 1 88 ? 1.897 -6.519 -5.558 1.00 80.25 88 PRO A C 1
ATOM 707 O O . PRO A 1 88 ? 3.102 -6.571 -5.787 1.00 80.25 88 PRO A O 1
ATOM 710 N N . ASN A 1 89 ? 1.379 -6.837 -4.372 1.00 82.44 89 ASN A N 1
ATOM 711 C CA . ASN A 1 89 ? 2.183 -7.196 -3.217 1.00 82.44 89 ASN A CA 1
ATOM 712 C C . ASN A 1 89 ? 1.535 -8.356 -2.457 1.00 82.44 89 ASN A C 1
ATOM 714 O O . ASN A 1 89 ? 0.435 -8.223 -1.920 1.00 82.44 89 ASN A O 1
ATOM 718 N N . GLU A 1 90 ? 2.247 -9.473 -2.384 1.00 87.06 90 GLU A N 1
ATOM 719 C CA . GLU A 1 90 ? 1.830 -10.683 -1.676 1.00 87.06 90 GLU A CA 1
ATOM 720 C C . GLU A 1 90 ? 1.661 -10.471 -0.166 1.00 87.06 90 GLU A C 1
ATOM 722 O O . GLU A 1 90 ? 0.809 -11.116 0.448 1.00 87.06 90 GLU A O 1
ATOM 727 N N . THR A 1 91 ? 2.383 -9.519 0.442 1.00 88.38 91 THR A N 1
ATOM 728 C CA . THR A 1 91 ? 2.254 -9.241 1.883 1.00 88.38 91 THR A CA 1
ATOM 729 C C . THR A 1 91 ? 0.874 -8.692 2.244 1.00 88.38 91 THR A C 1
ATOM 731 O O . THR A 1 91 ? 0.386 -8.910 3.352 1.00 88.38 91 THR A O 1
ATOM 734 N N . ILE A 1 92 ? 0.189 -8.042 1.294 1.00 88.94 92 ILE A N 1
ATOM 735 C CA . ILE A 1 92 ? -1.205 -7.605 1.458 1.00 88.94 92 ILE A CA 1
ATOM 736 C C . ILE A 1 92 ? -2.106 -8.823 1.687 1.00 88.94 92 ILE A C 1
ATOM 738 O O . ILE A 1 92 ? -2.936 -8.824 2.595 1.00 88.94 92 ILE A O 1
ATOM 742 N N . ILE A 1 93 ? -1.900 -9.875 0.896 1.00 92.75 93 ILE A N 1
ATOM 743 C CA . ILE A 1 93 ? -2.682 -11.109 0.960 1.00 92.75 93 ILE A CA 1
ATOM 744 C C . ILE A 1 93 ? -2.348 -11.890 2.233 1.00 92.75 93 ILE A C 1
ATOM 746 O O . ILE A 1 93 ? -3.254 -12.366 2.916 1.00 92.75 93 ILE A O 1
ATOM 750 N N . GLN A 1 94 ? -1.067 -11.963 2.610 1.00 92.44 94 GLN A N 1
ATOM 751 C CA . GLN A 1 94 ? -0.645 -12.566 3.880 1.00 92.44 94 GLN A CA 1
ATOM 752 C C . GLN A 1 94 ? -1.330 -11.895 5.078 1.00 92.44 94 GLN A C 1
ATOM 754 O O . GLN A 1 94 ? -1.827 -12.583 5.970 1.00 92.44 94 GLN A O 1
ATOM 759 N N . ASN A 1 95 ? -1.424 -10.562 5.072 1.00 91.38 95 ASN A N 1
ATOM 760 C CA . ASN A 1 95 ? -2.119 -9.811 6.114 1.00 91.38 95 ASN A CA 1
ATOM 761 C C . ASN A 1 95 ? -3.620 -10.120 6.154 1.00 91.38 95 ASN A C 1
ATOM 763 O O . ASN A 1 95 ? -4.178 -10.262 7.240 1.00 91.38 95 ASN A O 1
ATOM 767 N N . TRP A 1 96 ? -4.286 -10.256 5.003 1.00 93.00 96 TRP A N 1
ATOM 768 C CA . TRP A 1 96 ? -5.691 -10.678 4.969 1.00 93.00 96 TRP A CA 1
ATOM 769 C C . TRP A 1 96 ? -5.868 -12.086 5.526 1.00 93.00 96 TRP A C 1
ATOM 771 O O . TRP A 1 96 ? -6.729 -12.295 6.374 1.00 93.00 96 TRP A O 1
ATOM 781 N N . MET A 1 97 ? -5.015 -13.028 5.123 1.00 92.12 97 MET A N 1
ATOM 782 C CA . MET A 1 97 ? -5.056 -14.400 5.624 1.00 92.12 97 MET A CA 1
ATOM 783 C C . MET A 1 97 ? -4.848 -14.455 7.142 1.00 92.12 97 MET A C 1
ATOM 785 O O . MET A 1 97 ? -5.575 -15.161 7.839 1.00 92.12 97 MET A O 1
ATOM 789 N N . LYS A 1 98 ? -3.887 -13.685 7.670 1.00 92.31 98 LYS A N 1
ATOM 790 C CA . LYS A 1 98 ? -3.642 -13.571 9.112 1.00 92.31 98 LYS A CA 1
ATOM 791 C C . LYS A 1 98 ? -4.881 -13.050 9.845 1.00 92.31 98 LYS A C 1
ATOM 793 O O . LYS A 1 98 ? -5.365 -13.710 10.756 1.00 92.31 98 LYS A O 1
ATOM 798 N N . ARG A 1 99 ? -5.445 -11.927 9.389 1.00 91.50 99 ARG A N 1
ATOM 799 C CA . ARG A 1 99 ? -6.652 -11.330 9.984 1.00 91.50 99 ARG A CA 1
ATOM 800 C C . ARG A 1 99 ? -7.849 -12.278 9.935 1.00 91.50 99 ARG A C 1
ATOM 802 O O . ARG A 1 99 ? -8.587 -12.378 10.906 1.00 91.50 99 ARG A O 1
ATOM 809 N N . TYR A 1 100 ? -8.014 -13.005 8.832 1.00 92.56 100 TYR A N 1
ATOM 810 C CA . TYR A 1 100 ? -9.074 -13.999 8.696 1.00 92.56 100 TYR A CA 1
ATOM 811 C C . TYR A 1 100 ? -8.914 -15.171 9.673 1.00 92.56 100 TYR A C 1
ATOM 813 O O . TYR A 1 100 ? -9.903 -15.641 10.224 1.00 92.56 100 TYR A O 1
ATOM 821 N N . ARG A 1 101 ? -7.684 -15.634 9.932 1.00 89.94 101 ARG A N 1
ATOM 822 C CA . ARG A 1 101 ? -7.430 -16.670 10.949 1.00 89.94 101 ARG A CA 1
ATOM 823 C C . ARG A 1 101 ? -7.719 -16.180 12.369 1.00 89.94 101 ARG A C 1
ATOM 825 O O . ARG A 1 101 ? -8.171 -16.970 13.185 1.00 89.94 101 ARG A O 1
ATOM 832 N N . GLU A 1 102 ? -7.458 -14.906 12.652 1.00 90.06 102 GLU A N 1
ATOM 833 C CA . GLU A 1 102 ? -7.634 -14.315 13.986 1.00 90.06 102 GLU A CA 1
ATOM 834 C C . GLU A 1 102 ? -9.095 -13.952 14.301 1.00 90.06 102 GLU A C 1
ATOM 836 O O . GLU A 1 102 ? -9.527 -14.115 15.436 1.00 90.06 102 GLU A O 1
ATOM 841 N N . GLY A 1 103 ? -9.867 -13.468 13.322 1.00 85.81 103 GLY A N 1
ATOM 842 C CA . GLY A 1 103 ? -11.232 -12.975 13.568 1.00 85.81 103 GLY A CA 1
ATOM 843 C C . GLY A 1 103 ? -12.222 -13.199 12.425 1.00 85.81 103 GLY A C 1
ATOM 844 O O . GLY A 1 103 ? -13.213 -12.477 12.303 1.00 85.81 103 GLY A O 1
ATOM 845 N N . GLY A 1 104 ? -11.959 -14.181 11.561 1.00 88.81 104 GLY A N 1
ATOM 846 C CA . GLY A 1 104 ? -12.869 -14.601 10.498 1.00 88.81 104 GLY A CA 1
ATOM 847 C C . GLY A 1 104 ? -13.158 -13.515 9.459 1.00 88.81 104 GLY A C 1
ATOM 848 O O . GLY A 1 104 ? -12.345 -12.629 9.188 1.00 88.81 104 GLY A O 1
ATOM 849 N N . LYS A 1 105 ? -14.347 -13.590 8.848 1.00 87.50 105 LYS A N 1
ATOM 850 C CA . LYS A 1 105 ? -14.784 -12.655 7.796 1.00 87.50 105 LYS A CA 1
ATOM 851 C C . LYS A 1 105 ? -14.848 -11.200 8.280 1.00 87.50 105 LYS A C 1
ATOM 853 O O . LYS A 1 105 ? -14.444 -10.302 7.549 1.00 87.50 105 LYS A O 1
ATOM 858 N N . GLU A 1 106 ? -15.283 -10.975 9.520 1.00 84.81 106 GLU A N 1
ATOM 859 C CA . GLU A 1 106 ? -15.461 -9.629 10.080 1.00 84.81 106 GLU A CA 1
ATOM 860 C C . GLU A 1 106 ? -14.121 -8.911 10.253 1.00 84.81 106 GLU A C 1
ATOM 862 O O . GLU A 1 106 ? -14.002 -7.713 9.997 1.00 84.81 106 GLU A O 1
ATOM 867 N N . ALA A 1 107 ? -13.067 -9.661 10.580 1.00 85.00 107 ALA A N 1
ATOM 868 C CA . ALA A 1 107 ? -11.723 -9.120 10.700 1.00 85.00 107 ALA A CA 1
ATOM 869 C C . ALA A 1 107 ? -11.101 -8.692 9.362 1.00 85.00 107 ALA A C 1
ATOM 871 O O . ALA A 1 107 ? -10.080 -8.007 9.391 1.00 85.00 107 ALA A O 1
ATOM 872 N N . LEU A 1 108 ? -11.676 -9.033 8.201 1.00 84.12 108 LEU A N 1
ATOM 873 C CA . LEU A 1 108 ? -11.204 -8.560 6.888 1.00 84.12 108 LEU A CA 1
ATOM 874 C C . LEU A 1 108 ? -11.682 -7.145 6.547 1.00 84.12 108 LEU A C 1
ATOM 876 O O . LEU A 1 108 ? -11.062 -6.474 5.705 1.00 84.12 108 LEU A O 1
ATOM 880 N N . ASN A 1 109 ? -12.729 -6.663 7.219 1.00 79.75 109 ASN A N 1
ATOM 881 C CA . ASN A 1 109 ? -13.174 -5.284 7.094 1.00 79.75 109 ASN A CA 1
ATOM 882 C C . ASN A 1 109 ? -12.058 -4.344 7.557 1.00 79.75 109 ASN A C 1
ATOM 884 O O . ASN A 1 109 ? -11.361 -4.647 8.527 1.00 79.75 109 ASN A O 1
ATOM 888 N N . PRO A 1 110 ? -11.807 -3.210 6.880 1.00 65.06 110 PRO A N 1
ATOM 889 C CA . PRO A 1 110 ? -10.941 -2.189 7.449 1.00 65.06 110 PRO A CA 1
ATOM 890 C C . PRO A 1 110 ? -11.583 -1.734 8.765 1.00 65.06 110 PRO A C 1
ATOM 892 O O . PRO A 1 110 ? -12.540 -0.967 8.761 1.00 65.06 110 PRO A O 1
ATOM 895 N N . SER A 1 111 ? -11.092 -2.255 9.894 1.00 58.44 111 SER A N 1
ATOM 896 C CA . SER A 1 111 ? -11.476 -1.742 11.199 1.00 58.44 111 SER A CA 1
ATOM 897 C C . SER A 1 111 ? -11.124 -0.260 11.180 1.00 58.44 111 SER A C 1
ATOM 899 O O . SER A 1 111 ? -10.047 0.111 10.694 1.00 58.44 111 SER A O 1
ATOM 901 N N . LYS A 1 112 ? -12.029 0.596 11.659 1.00 54.09 112 LYS A N 1
ATOM 902 C CA . LYS A 1 112 ? -11.714 1.983 12.010 1.00 54.09 112 LYS A CA 1
ATOM 903 C C . LYS A 1 112 ? -10.692 1.907 13.147 1.00 54.09 112 LYS A C 1
ATOM 905 O O . LYS A 1 112 ? -11.042 1.974 14.316 1.00 54.09 112 LYS A O 1
ATOM 910 N N . THR A 1 113 ? -9.442 1.602 12.810 1.00 43.94 113 THR A N 1
ATOM 911 C CA . THR A 1 113 ? -8.459 1.156 13.794 1.00 43.94 113 THR A CA 1
ATOM 912 C C . THR A 1 113 ? -7.742 2.388 14.298 1.00 43.94 113 THR A C 1
ATOM 914 O O . THR A 1 113 ? -6.710 2.807 13.783 1.00 43.94 113 THR A O 1
ATOM 917 N N . GLY A 1 114 ? -8.373 2.997 15.285 1.00 52.59 114 GLY A N 1
ATOM 918 C CA . GLY A 1 114 ? -7.821 4.012 16.152 1.00 52.59 114 GLY A CA 1
ATOM 919 C C . GLY A 1 114 ? -8.877 4.326 17.205 1.00 52.59 114 GLY A C 1
ATOM 920 O O . GLY A 1 114 ? -10.054 4.413 16.841 1.00 52.59 114 GLY A O 1
ATOM 921 N N . PRO A 1 115 ? -8.511 4.497 18.487 1.00 52.12 115 PRO A N 1
ATOM 922 C CA . PRO A 1 115 ? -9.396 5.183 19.410 1.00 52.12 115 PRO A CA 1
ATOM 923 C C . PRO A 1 115 ? -9.760 6.512 18.748 1.00 52.12 115 PRO A C 1
ATOM 925 O O . PRO A 1 115 ? -8.891 7.341 18.469 1.00 52.12 115 PRO A O 1
ATOM 928 N N . THR A 1 116 ? -11.035 6.680 18.407 1.00 51.38 116 THR A N 1
ATOM 929 C CA . THR A 1 116 ? -11.525 8.005 18.051 1.00 51.38 116 THR A CA 1
ATOM 930 C C . THR A 1 116 ? -11.466 8.765 19.359 1.00 51.38 116 THR A C 1
ATOM 932 O O . THR A 1 116 ? -12.202 8.428 20.282 1.00 51.38 116 THR A O 1
ATOM 935 N N . MET A 1 117 ? -10.519 9.697 19.482 1.00 58.69 117 MET A N 1
ATOM 936 C CA . MET A 1 117 ? -10.487 10.597 20.631 1.00 58.69 117 MET A CA 1
ATOM 937 C C . MET A 1 117 ? -11.893 11.187 20.768 1.00 58.69 117 MET A C 1
ATOM 939 O O . MET A 1 117 ? -12.402 11.684 19.752 1.00 58.69 117 MET A O 1
ATOM 943 N N . PRO A 1 118 ? -12.532 11.111 21.949 1.00 58.22 118 PRO A N 1
ATOM 944 C CA . PRO A 1 118 ? -13.754 11.852 22.194 1.00 58.22 118 PRO A CA 1
ATOM 945 C C . PRO A 1 118 ? -13.478 13.296 21.793 1.00 58.22 118 PRO A C 1
ATOM 947 O O . PRO A 1 118 ? -12.581 13.943 22.333 1.00 58.22 118 PRO A O 1
ATOM 950 N N . LYS A 1 119 ? -14.177 13.782 20.767 1.00 55.34 119 LYS A N 1
ATOM 951 C CA . LYS A 1 119 ? -14.238 15.214 20.498 1.00 55.34 119 LYS A CA 1
ATOM 952 C C . LYS A 1 119 ? -15.248 15.785 21.481 1.00 55.34 119 LYS A C 1
ATOM 954 O O . LYS A 1 119 ? -16.281 16.290 21.054 1.00 55.34 119 LYS A O 1
ATOM 959 N N . ASP A 1 120 ? -14.944 15.703 22.771 1.00 55.91 120 ASP A N 1
ATOM 960 C CA . ASP A 1 120 ? -15.484 16.685 23.695 1.00 55.91 120 ASP A CA 1
ATOM 961 C C . ASP A 1 120 ? -14.780 17.974 23.300 1.00 55.91 120 ASP A C 1
ATOM 963 O O . ASP A 1 120 ? -13.642 18.256 23.674 1.00 55.91 120 ASP A O 1
ATOM 967 N N . LYS A 1 121 ? -15.405 18.682 22.357 1.00 54.56 121 LYS A N 1
ATOM 968 C CA . LYS A 1 121 ? -15.043 20.054 22.072 1.00 54.56 121 LYS A CA 1
ATOM 969 C C . LYS A 1 121 ? -15.359 20.778 23.367 1.00 54.56 121 LYS A C 1
ATOM 971 O O . LYS A 1 121 ? -16.529 20.963 23.679 1.00 54.56 121 LYS A O 1
ATOM 976 N N . TYR A 1 122 ? -14.332 21.122 24.130 1.00 54.84 122 TYR A N 1
ATOM 977 C CA . TYR A 1 122 ? -14.482 22.174 25.113 1.00 54.84 122 TYR A CA 1
ATOM 978 C C . TYR A 1 122 ? -14.853 23.416 24.298 1.00 54.84 122 TYR A C 1
ATOM 980 O O . TYR A 1 122 ? -14.031 23.949 23.547 1.00 54.84 122 TYR A O 1
ATOM 988 N N . GLU A 1 123 ? -16.144 23.747 24.278 1.00 58.81 123 GLU A N 1
ATOM 989 C CA . GLU A 1 123 ? -16.619 24.980 23.674 1.00 58.81 123 GLU A CA 1
ATOM 990 C C . GLU A 1 123 ? -16.060 26.089 24.548 1.00 58.81 123 GLU A C 1
ATOM 992 O O . GLU A 1 123 ? -16.433 26.239 25.708 1.00 58.81 123 GLU A O 1
ATOM 997 N N . HIS A 1 124 ? -15.071 26.799 24.015 1.00 56.94 124 HIS A N 1
ATOM 998 C CA . HIS A 1 124 ? -14.558 27.986 24.663 1.00 56.94 124 HIS A CA 1
ATOM 999 C C . HIS A 1 124 ? -15.667 29.030 24.555 1.00 56.94 124 HIS A C 1
ATOM 1001 O O . HIS A 1 124 ? -15.757 29.752 23.556 1.00 56.94 124 HIS A O 1
ATOM 1007 N N . ASP A 1 125 ? -16.549 29.066 25.555 1.00 57.62 125 ASP A N 1
ATOM 1008 C CA . ASP A 1 125 ? -17.467 30.178 25.737 1.00 57.62 125 ASP A CA 1
ATOM 1009 C C . ASP A 1 125 ? -16.619 31.442 25.628 1.00 57.62 125 ASP A C 1
ATOM 1011 O O . ASP A 1 125 ? -15.623 31.634 26.327 1.00 57.62 125 ASP A O 1
ATOM 1015 N N . SER A 1 126 ? -16.949 32.270 24.646 1.00 61.50 126 SER A N 1
ATOM 1016 C CA . SER A 1 126 ? -16.160 33.432 24.237 1.00 61.50 126 SER A CA 1
ATOM 1017 C C . SER A 1 126 ? -16.314 34.594 25.223 1.00 61.50 126 SER A C 1
ATOM 1019 O O . SER A 1 126 ? -16.245 35.756 24.826 1.00 61.50 126 SER A O 1
ATOM 1021 N N . LYS A 1 127 ? -16.579 34.290 26.499 1.00 68.12 127 LYS A N 1
ATOM 1022 C CA . LYS A 1 127 ? -16.692 35.282 27.557 1.00 68.12 127 LYS A CA 1
ATOM 1023 C C . LYS A 1 127 ? -15.306 35.887 27.781 1.00 68.12 127 LYS A C 1
ATOM 1025 O O . LYS A 1 127 ? -14.336 35.145 27.962 1.00 68.12 127 LYS A O 1
ATOM 1030 N N . PRO A 1 128 ? -15.180 37.221 27.751 1.00 71.69 128 PRO A N 1
ATOM 1031 C CA . PRO A 1 128 ? -13.953 37.886 28.152 1.00 71.69 128 PRO A CA 1
ATOM 1032 C C . PRO A 1 128 ? -13.541 37.423 29.554 1.00 71.69 128 PRO A C 1
ATOM 1034 O O . PRO A 1 128 ? -14.387 37.271 30.431 1.00 71.69 128 PRO A O 1
ATOM 1037 N N . PHE A 1 129 ? -12.237 37.256 29.791 1.00 64.69 129 PHE A N 1
ATOM 1038 C CA . PHE A 1 129 ? -11.683 36.863 31.098 1.00 64.69 129 PHE A CA 1
ATOM 1039 C C . PHE A 1 129 ? -12.219 37.720 32.261 1.00 64.69 129 PHE A C 1
ATOM 1041 O O . PHE A 1 129 ? -12.353 37.239 33.381 1.00 64.69 129 PHE A O 1
ATOM 1048 N N . SER A 1 130 ? -12.556 38.984 31.985 1.00 74.19 130 SER A N 1
ATOM 1049 C CA . SER A 1 130 ? -13.132 39.937 32.938 1.00 74.19 130 SER A CA 1
ATOM 1050 C C . SER A 1 130 ? -14.536 39.582 33.435 1.00 74.19 130 SER A C 1
ATOM 1052 O O . SER A 1 130 ? -14.940 40.073 34.482 1.00 74.19 130 SER A O 1
ATOM 1054 N N . GLU A 1 131 ? -15.283 38.770 32.692 1.00 78.19 131 GLU A N 1
ATOM 1055 C CA . GLU A 1 131 ? -16.666 38.382 33.001 1.00 78.19 131 GLU A CA 1
ATOM 1056 C C . GLU A 1 131 ? -16.762 36.958 33.563 1.00 78.19 131 GLU A C 1
ATOM 1058 O O . GLU A 1 131 ? -17.849 36.490 33.899 1.00 78.19 131 GLU A O 1
ATOM 1063 N N . MET A 1 132 ? -15.628 36.262 33.664 1.00 76.69 132 MET A N 1
ATOM 1064 C CA . MET A 1 132 ? -15.571 34.880 34.110 1.00 76.69 132 MET A CA 1
ATOM 1065 C C . MET A 1 132 ? -15.533 34.809 35.640 1.00 76.69 132 MET A C 1
ATOM 1067 O O . MET A 1 132 ? -14.797 35.540 36.306 1.00 76.69 132 MET A O 1
ATOM 1071 N N . THR A 1 133 ? -16.336 33.923 36.220 1.00 86.25 133 THR A N 1
ATOM 1072 C CA . THR A 1 133 ? -16.342 33.700 37.669 1.00 86.25 133 THR A CA 1
ATOM 1073 C C . THR A 1 133 ? -15.036 33.043 38.121 1.00 86.25 133 THR A C 1
ATOM 1075 O O . THR A 1 133 ? -14.352 32.367 37.352 1.00 86.25 133 THR A O 1
ATOM 1078 N N . HIS A 1 134 ? -14.691 33.186 39.404 1.00 84.56 134 HIS A N 1
ATOM 1079 C CA . HIS A 1 134 ? -13.476 32.582 39.961 1.00 84.56 134 HIS A CA 1
ATOM 1080 C C . HIS A 1 134 ? -13.398 31.062 39.726 1.00 84.56 134 HIS A C 1
ATOM 1082 O O . HIS A 1 134 ? -12.356 30.548 39.333 1.00 84.56 134 HIS A O 1
ATOM 1088 N N . ALA A 1 135 ? -14.520 30.354 39.876 1.00 84.69 135 ALA A N 1
ATOM 1089 C CA . ALA A 1 135 ? -14.588 28.911 39.655 1.00 84.69 135 ALA A CA 1
ATOM 1090 C C . ALA A 1 135 ? -14.405 28.513 38.175 1.00 84.69 135 ALA A C 1
ATOM 1092 O O . ALA A 1 135 ? -13.841 27.461 37.876 1.00 84.69 135 ALA A O 1
ATOM 1093 N N . GLU A 1 136 ? -14.873 29.336 37.233 1.00 81.94 136 GLU A N 1
ATOM 1094 C CA . GLU A 1 136 ? -14.655 29.113 35.797 1.00 81.94 136 GLU A CA 1
ATOM 1095 C C . GLU A 1 136 ? -13.184 29.356 35.416 1.00 81.94 136 GLU A C 1
ATOM 1097 O O . GLU A 1 136 ? -12.611 28.591 34.642 1.00 81.94 136 GLU A O 1
ATOM 1102 N N . LEU A 1 137 ? -12.538 30.356 36.027 1.00 86.25 137 LEU A N 1
ATOM 1103 C CA . LEU A 1 137 ? -11.110 30.636 35.854 1.00 86.25 137 LEU A CA 1
ATOM 1104 C C . LEU A 1 137 ? -10.210 29.491 36.338 1.00 86.25 137 LEU A C 1
ATOM 1106 O O . LEU A 1 137 ? -9.231 29.153 35.671 1.00 86.25 137 LEU A O 1
ATOM 1110 N N . GLU A 1 138 ? -10.532 28.877 37.478 1.00 87.06 138 GLU A N 1
ATOM 1111 C CA . GLU A 1 138 ? -9.785 27.725 37.997 1.00 87.06 138 GLU A CA 1
ATOM 1112 C C . GLU A 1 138 ? -9.874 26.513 37.064 1.00 87.06 138 GLU A C 1
ATOM 1114 O O . GLU A 1 138 ? -8.851 25.885 36.777 1.00 87.06 138 GLU A O 1
ATOM 1119 N N . LYS A 1 139 ? -11.070 26.228 36.531 1.00 85.94 139 LYS A N 1
ATOM 1120 C CA . LYS A 1 139 ? -11.279 25.149 35.553 1.00 85.94 139 LYS A CA 1
ATOM 1121 C C . LYS A 1 139 ? -10.497 25.381 34.266 1.00 85.94 139 LYS A C 1
ATOM 1123 O O . LYS A 1 139 ? -9.856 24.456 33.770 1.00 85.94 139 LYS A O 1
ATOM 1128 N N . GLU A 1 140 ? -10.508 26.608 33.749 1.00 84.69 140 GLU A N 1
ATOM 1129 C CA . GLU A 1 140 ? -9.748 26.968 32.549 1.00 84.69 140 GLU A CA 1
ATOM 1130 C C . GLU A 1 140 ? -8.238 26.809 32.781 1.00 84.69 140 GLU A C 1
ATOM 1132 O O . GLU A 1 140 ? -7.526 26.226 31.964 1.00 84.69 140 GLU A O 1
ATOM 1137 N N . LEU A 1 141 ? -7.731 27.244 33.941 1.00 89.12 141 LEU A N 1
ATOM 1138 C CA . LEU A 1 141 ? -6.329 27.042 34.310 1.00 89.12 141 LEU A CA 1
ATOM 1139 C C . LEU A 1 141 ? -5.961 25.561 34.426 1.00 89.12 141 LEU A C 1
ATOM 1141 O O . LE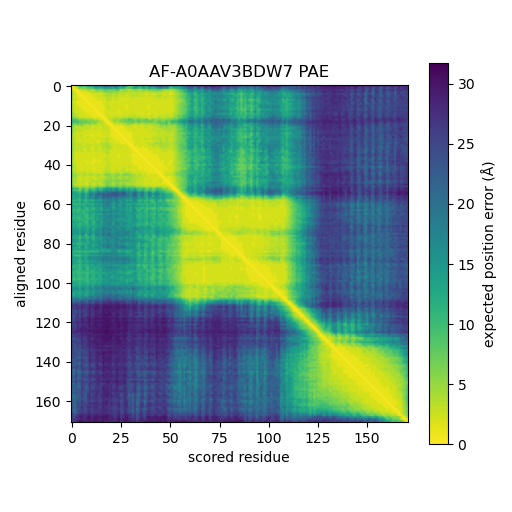U A 1 141 ? -4.874 25.170 33.992 1.00 89.12 141 LEU A O 1
ATOM 1145 N N . GLU A 1 142 ? -6.822 24.739 35.019 1.00 90.00 142 GLU A N 1
ATOM 1146 C CA . GLU A 1 142 ? -6.607 23.297 35.125 1.00 90.00 142 GLU A CA 1
ATOM 1147 C C . GLU A 1 142 ? -6.569 22.637 33.741 1.00 90.00 142 GLU A C 1
ATOM 1149 O O . GLU A 1 142 ? -5.626 21.898 33.435 1.00 90.00 142 GLU A O 1
ATOM 1154 N N . TYR A 1 143 ? -7.524 22.977 32.873 1.00 87.25 143 TYR A N 1
ATOM 1155 C CA . TYR A 1 143 ? -7.573 22.511 31.490 1.00 87.25 143 TYR A CA 1
ATOM 1156 C C . TYR A 1 143 ? -6.308 22.905 30.713 1.00 87.25 143 TYR A C 1
ATOM 1158 O O . TYR A 1 143 ? -5.619 22.044 30.155 1.00 87.25 143 TYR A O 1
ATOM 1166 N N . LEU A 1 144 ? -5.921 24.184 30.753 1.00 89.00 144 LEU A N 1
ATOM 1167 C CA . LEU A 1 144 ? -4.718 24.682 30.083 1.00 89.00 144 LEU A CA 1
ATOM 1168 C C . LEU A 1 144 ? -3.441 24.036 30.633 1.00 89.00 144 LEU A C 1
ATOM 1170 O O . LEU A 1 144 ? -2.499 23.772 29.876 1.00 89.00 144 LEU A O 1
ATOM 1174 N N . ARG A 1 145 ? -3.371 23.754 31.940 1.00 91.56 145 ARG A N 1
ATOM 1175 C CA . ARG A 1 145 ? -2.250 23.012 32.542 1.00 91.56 145 ARG A CA 1
ATOM 1176 C C . ARG A 1 145 ? -2.195 21.578 32.021 1.00 91.56 145 ARG A C 1
ATOM 1178 O O . ARG A 1 145 ? -1.104 21.115 31.677 1.00 91.56 145 ARG A O 1
ATOM 1185 N N . ALA A 1 146 ? -3.337 20.902 31.914 1.00 91.56 146 ALA A N 1
ATOM 1186 C CA . ALA A 1 146 ? -3.425 19.553 31.365 1.00 91.56 146 ALA A CA 1
ATOM 1187 C C . ALA A 1 146 ? -3.017 19.512 29.880 1.00 91.56 146 ALA A C 1
ATOM 1189 O O . ALA A 1 146 ? -2.195 18.676 29.487 1.00 91.56 146 ALA A O 1
ATOM 1190 N N . GLU A 1 147 ? -3.500 20.454 29.065 1.00 87.44 147 GLU A N 1
ATOM 1191 C CA . GLU A 1 147 ? -3.130 20.566 27.651 1.00 87.44 147 GLU A CA 1
ATOM 1192 C C . GLU A 1 147 ? -1.624 20.827 27.482 1.00 87.44 147 GLU A C 1
ATOM 1194 O O . GLU A 1 147 ? -0.938 20.135 26.719 1.00 87.44 147 GLU A O 1
ATOM 1199 N N . ASN A 1 148 ? -1.064 21.760 28.258 1.00 94.12 148 ASN A N 1
ATOM 1200 C CA . ASN A 1 148 ? 0.373 22.032 28.251 1.00 94.12 148 ASN A CA 1
ATOM 1201 C C . ASN A 1 148 ? 1.203 20.807 28.664 1.00 94.12 148 ASN A C 1
ATOM 1203 O O . ASN A 1 148 ? 2.225 20.512 28.032 1.00 94.12 148 ASN A O 1
ATOM 1207 N N . ALA A 1 149 ? 0.780 20.070 29.695 1.00 94.81 149 ALA A N 1
ATOM 1208 C CA . ALA A 1 149 ? 1.448 18.844 30.129 1.00 94.81 149 ALA A CA 1
ATOM 1209 C C . ALA A 1 149 ? 1.434 17.771 29.026 1.00 94.81 149 ALA A C 1
ATOM 1211 O O . ALA A 1 149 ? 2.469 17.160 28.734 1.00 94.81 149 ALA A O 1
ATOM 1212 N N . TYR A 1 150 ? 0.296 17.595 28.348 1.00 90.69 150 TYR A N 1
ATOM 1213 C CA . TYR A 1 150 ? 0.170 16.685 27.211 1.00 90.69 150 TYR A CA 1
ATOM 1214 C C . TYR A 1 150 ? 1.104 17.075 26.055 1.00 90.69 150 TYR A C 1
ATOM 1216 O O . TYR A 1 150 ? 1.831 16.229 25.520 1.00 90.69 150 TYR A O 1
ATOM 1224 N N . LEU A 1 151 ? 1.151 18.361 25.693 1.00 92.06 151 LEU A N 1
ATOM 1225 C CA . LEU A 1 151 ? 2.027 18.860 24.632 1.00 92.06 151 LEU A CA 1
ATOM 1226 C C . LEU A 1 151 ? 3.510 18.657 24.959 1.00 92.06 151 LEU A C 1
ATOM 1228 O O . LEU A 1 151 ? 4.271 18.253 24.073 1.00 92.06 151 LEU A O 1
ATOM 1232 N N . LYS A 1 152 ? 3.918 18.876 26.215 1.00 93.81 152 LYS A N 1
ATOM 1233 C CA . LYS A 1 152 ? 5.285 18.601 26.685 1.00 93.81 152 LYS A CA 1
ATOM 1234 C C . LYS A 1 152 ? 5.625 17.115 26.579 1.00 93.81 152 LYS A C 1
ATOM 1236 O O . LYS A 1 152 ? 6.644 16.772 25.984 1.00 93.81 152 LYS A O 1
ATOM 1241 N N . LYS A 1 153 ? 4.739 16.225 27.041 1.00 94.50 153 LYS A N 1
ATOM 1242 C CA . LYS A 1 153 ? 4.931 14.768 26.926 1.00 94.50 153 LYS A CA 1
ATOM 1243 C C . LYS A 1 153 ? 5.046 14.317 25.467 1.00 94.50 153 LYS A C 1
ATOM 1245 O O . LYS A 1 153 ? 5.891 13.491 25.132 1.00 94.50 153 LYS A O 1
ATOM 1250 N N . ARG A 1 154 ? 4.239 14.894 24.569 1.00 90.31 154 ARG A N 1
ATOM 1251 C CA . ARG A 1 154 ? 4.298 14.606 23.128 1.00 90.31 154 ARG A CA 1
ATOM 1252 C C . ARG A 1 154 ? 5.616 15.056 22.493 1.00 90.31 154 ARG A C 1
ATOM 1254 O O . ARG A 1 154 ? 6.103 14.370 21.597 1.00 90.31 154 ARG A O 1
ATOM 1261 N N . LYS A 1 155 ? 6.173 16.197 22.917 1.00 93.12 155 LYS A N 1
ATOM 1262 C CA . LYS A 1 155 ? 7.499 16.661 22.475 1.00 93.12 155 LYS A CA 1
ATOM 1263 C C . LYS A 1 155 ? 8.596 15.702 22.947 1.00 93.12 155 LYS A C 1
ATOM 1265 O O . LYS A 1 155 ? 9.306 15.174 22.098 1.00 93.12 155 LYS A O 1
ATOM 1270 N N . ALA A 1 156 ? 8.614 15.365 24.238 1.00 94.44 156 ALA A N 1
ATOM 1271 C CA . ALA A 1 156 ? 9.581 14.427 24.811 1.00 94.44 156 ALA A CA 1
ATOM 1272 C C . ALA A 1 156 ? 9.577 13.063 24.093 1.00 94.44 156 ALA A C 1
ATOM 1274 O O . ALA A 1 156 ? 10.625 12.561 23.704 1.00 94.44 156 ALA A O 1
ATOM 1275 N N . LEU A 1 157 ? 8.396 12.503 23.800 1.00 93.06 157 LEU A N 1
ATOM 1276 C CA . LEU A 1 157 ? 8.279 11.244 23.048 1.00 93.06 157 LEU A CA 1
ATOM 1277 C C . LEU A 1 157 ? 8.847 11.320 21.622 1.00 93.06 157 LEU A C 1
ATOM 1279 O O . LEU A 1 157 ? 9.304 10.311 21.085 1.00 93.06 157 LEU A O 1
ATOM 1283 N N . ARG A 1 158 ? 8.768 12.480 20.958 1.00 91.50 158 ARG A N 1
ATOM 1284 C CA . ARG A 1 158 ? 9.356 12.657 19.619 1.00 91.50 158 ARG A CA 1
ATOM 1285 C C . ARG A 1 158 ? 10.874 12.742 19.695 1.00 91.50 158 ARG A C 1
ATOM 1287 O O . ARG A 1 158 ? 11.540 12.129 18.868 1.00 91.50 158 ARG A O 1
ATOM 1294 N N . GLU A 1 159 ? 11.390 13.465 20.682 1.00 93.44 159 GLU A N 1
ATOM 1295 C CA . GLU A 1 159 ? 12.826 13.588 20.943 1.00 93.44 159 GLU A CA 1
ATOM 1296 C C . GLU A 1 159 ? 13.438 12.226 21.297 1.00 93.44 159 GLU A C 1
ATOM 1298 O O . GLU A 1 159 ? 14.429 11.824 20.695 1.00 93.44 159 GLU A O 1
ATOM 1303 N N . GLU A 1 160 ? 12.786 11.453 22.169 1.00 91.88 160 GLU A N 1
ATOM 1304 C CA . GLU A 1 160 ? 13.203 10.092 22.531 1.00 91.88 160 GLU A CA 1
ATOM 1305 C C . GLU A 1 160 ? 13.249 9.160 21.309 1.00 91.88 160 GLU A C 1
ATOM 1307 O O . GLU A 1 160 ? 14.214 8.421 21.109 1.00 91.88 160 GLU A O 1
ATOM 1312 N N . LYS A 1 161 ? 12.225 9.214 20.446 1.00 91.88 161 LYS A N 1
ATOM 1313 C CA . LYS A 1 161 ? 12.213 8.440 19.196 1.00 91.88 161 LYS A CA 1
ATOM 1314 C C . LYS A 1 161 ? 13.358 8.836 18.267 1.00 91.88 161 LYS A C 1
ATOM 1316 O O . LYS A 1 161 ? 14.017 7.945 17.739 1.00 91.88 161 LYS A O 1
ATOM 1321 N N . ALA A 1 162 ? 13.614 10.133 18.102 1.00 90.94 162 ALA A N 1
ATOM 1322 C CA . ALA A 1 162 ? 14.710 10.623 17.271 1.00 90.94 162 ALA A CA 1
ATOM 1323 C C . ALA A 1 162 ? 16.078 10.157 17.802 1.00 90.94 162 ALA A C 1
ATOM 1325 O O . ALA A 1 162 ? 16.895 9.658 17.029 1.00 90.94 162 ALA A O 1
ATOM 1326 N N . LEU A 1 163 ? 16.300 10.232 19.120 1.00 92.06 163 LEU A N 1
ATOM 1327 C CA . LEU A 1 163 ? 17.511 9.722 19.777 1.00 92.06 163 LEU A CA 1
ATOM 1328 C C . LEU A 1 163 ? 17.682 8.214 19.558 1.00 92.06 163 LEU A C 1
ATOM 1330 O O . LEU A 1 163 ? 18.755 7.748 19.177 1.00 92.06 163 LEU A O 1
ATOM 1334 N N . ARG A 1 164 ? 16.606 7.440 19.729 1.00 89.12 164 ARG A N 1
ATOM 1335 C CA . ARG A 1 164 ? 16.622 5.986 19.523 1.00 89.12 164 ARG A CA 1
ATOM 1336 C C . ARG A 1 164 ? 16.890 5.595 18.068 1.00 89.12 164 ARG A C 1
ATOM 1338 O O . ARG A 1 164 ? 17.473 4.545 17.816 1.00 89.12 164 ARG A O 1
ATOM 1345 N N . GLU A 1 165 ? 16.442 6.395 17.107 1.00 86.12 165 GLU A N 1
ATOM 1346 C CA . GLU A 1 165 ? 16.724 6.184 15.683 1.00 86.12 165 GLU A CA 1
ATOM 1347 C C . GLU A 1 165 ? 18.175 6.519 15.321 1.00 86.12 165 GLU A C 1
ATOM 1349 O O . GLU A 1 165 ? 18.769 5.806 14.513 1.00 86.12 165 GLU A O 1
ATOM 1354 N N . GLN A 1 166 ? 18.769 7.540 15.949 1.00 83.25 166 GLN A N 1
ATOM 1355 C CA . GLN A 1 166 ? 20.193 7.856 15.793 1.00 83.25 166 GLN A CA 1
ATOM 1356 C C . GLN A 1 166 ? 21.083 6.731 16.336 1.00 83.25 166 GLN A C 1
ATOM 1358 O O . GLN A 1 166 ? 22.009 6.311 15.653 1.00 83.25 166 GLN A O 1
ATOM 1363 N N . GLN A 1 167 ? 20.747 6.163 17.498 1.00 79.75 167 GLN A N 1
ATOM 1364 C CA . GLN A 1 167 ? 21.488 5.044 18.102 1.00 79.75 167 GLN A CA 1
ATOM 1365 C C . GLN A 1 167 ? 21.398 3.725 17.309 1.00 79.75 167 GLN A C 1
ATOM 1367 O O . GLN A 1 167 ? 22.175 2.806 17.546 1.00 79.75 167 GLN A O 1
ATOM 1372 N N . LYS A 1 168 ? 20.437 3.597 16.384 1.00 77.75 168 LYS A N 1
ATOM 1373 C CA . LYS A 1 168 ? 20.205 2.382 15.583 1.00 77.75 168 LYS A CA 1
ATOM 1374 C C . LYS A 1 168 ? 20.900 2.375 14.222 1.00 77.75 168 LYS A C 1
ATOM 1376 O O . LYS A 1 168 ? 20.783 1.378 13.513 1.00 77.75 168 LYS A O 1
ATOM 1381 N N . LYS A 1 169 ? 21.569 3.457 13.824 1.00 58.88 169 LYS A N 1
ATOM 1382 C CA . LYS A 1 169 ? 22.403 3.478 12.618 1.00 58.88 169 LYS A CA 1
ATOM 1383 C C . LYS A 1 169 ? 23.837 3.100 13.015 1.00 58.88 169 LYS A C 1
ATOM 1385 O O . LYS A 1 169 ? 24.502 3.957 13.589 1.00 58.88 169 LYS A O 1
ATOM 1390 N N . PRO A 1 170 ? 24.306 1.861 12.775 1.00 62.00 170 PRO A N 1
ATOM 1391 C CA . PRO A 1 170 ? 25.737 1.587 12.839 1.00 62.00 170 PRO A CA 1
ATOM 1392 C C . PRO A 1 170 ? 26.452 2.332 11.698 1.00 62.00 170 PRO A C 1
ATOM 1394 O O . PRO A 1 170 ? 25.857 2.521 10.631 1.00 62.00 170 PRO A O 1
ATOM 1397 N N . GLU A 1 171 ? 27.682 2.780 11.969 1.00 51.69 171 GLU A N 1
ATOM 1398 C CA . GLU A 1 171 ? 28.661 3.223 10.958 1.00 51.69 171 GLU A CA 1
ATOM 1399 C C . GLU A 1 171 ? 28.995 2.110 9.956 1.00 51.69 171 GLU A C 1
ATOM 1401 O O . GLU A 1 171 ? 29.026 0.924 10.366 1.00 51.69 171 GLU A O 1
#